Protein AF-A0A3C0TBA8-F1 (afdb_monomer)

Mean predicted aligned error: 5.05 Å

Radius of gyration: 14.62 Å; Cα contacts (8 Å, |Δi|>4): 86; chains: 1; bounding box: 29×28×40 Å

Secondary structure (DSSP, 8-state):
---S-HHHHHHHHHHHHTT---EEEEEE--HHHHHHHHHH-SS-PPPHHHHHHHHHHHHHHHHHHHHH-SEEEEEE-S-SSS-SEE-S-----

Structure (mmCIF, N/CA/C/O backbone):
data_AF-A0A3C0TBA8-F1
#
_entry.id   AF-A0A3C0TBA8-F1
#
loop_
_atom_site.group_PDB
_atom_site.id
_atom_site.type_symbol
_atom_site.label_atom_id
_atom_site.label_alt_id
_atom_site.label_comp_id
_atom_site.label_asym_id
_atom_site.label_entity_id
_atom_site.label_seq_id
_atom_site.pdbx_PDB_ins_code
_atom_site.Cartn_x
_atom_site.Cartn_y
_atom_site.Cartn_z
_atom_site.occupancy
_atom_site.B_iso_or_equiv
_atom_site.auth_seq_id
_atom_site.auth_comp_id
_atom_site.auth_asym_id
_atom_site.auth_atom_id
_atom_site.pdbx_PDB_model_num
ATOM 1 N N . MET A 1 1 ? -1.720 11.527 -7.297 1.00 41.94 1 MET A N 1
ATOM 2 C CA . MET A 1 1 ? -1.755 10.111 -6.871 1.00 41.94 1 MET A CA 1
ATOM 3 C C . MET A 1 1 ? -0.853 9.959 -5.662 1.00 41.94 1 MET A C 1
ATOM 5 O O . MET A 1 1 ? 0.357 10.095 -5.807 1.00 41.94 1 MET A O 1
ATOM 9 N N . ALA A 1 2 ? -1.443 9.799 -4.480 1.00 49.81 2 ALA A N 1
ATOM 10 C CA . ALA A 1 2 ? -0.699 9.607 -3.243 1.00 49.81 2 ALA A CA 1
ATOM 11 C C . ALA A 1 2 ? -0.146 8.174 -3.204 1.00 49.81 2 ALA A C 1
ATOM 13 O O . ALA A 1 2 ? -0.861 7.221 -3.498 1.00 49.81 2 ALA A O 1
ATOM 14 N N . SER A 1 3 ? 1.142 8.040 -2.903 1.00 62.53 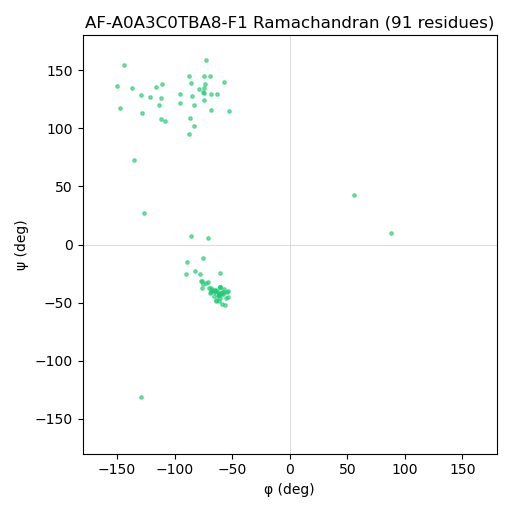3 SER A N 1
ATOM 15 C CA . SER A 1 3 ? 1.784 6.751 -2.629 1.00 62.53 3 SER A CA 1
ATOM 16 C C . SER A 1 3 ? 1.361 6.266 -1.248 1.00 62.53 3 SER A C 1
ATOM 18 O O . SER A 1 3 ? 1.255 7.106 -0.360 1.00 62.53 3 SER A O 1
ATOM 20 N N . ALA A 1 4 ? 1.193 4.961 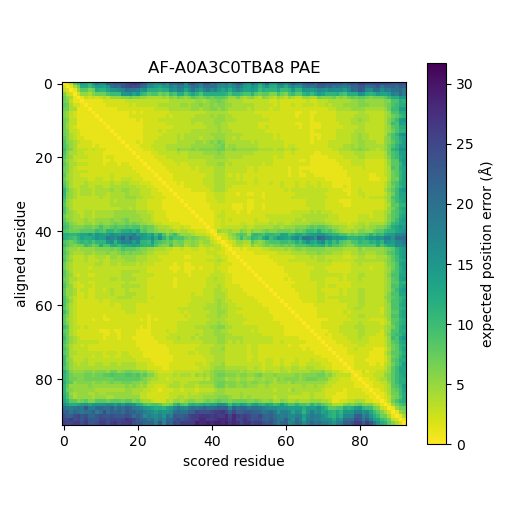-1.020 1.00 71.25 4 ALA A N 1
ATOM 21 C CA . ALA A 1 4 ? 1.130 4.433 0.343 1.00 71.25 4 ALA A CA 1
ATOM 22 C C . ALA A 1 4 ? 2.375 4.923 1.107 1.00 71.25 4 ALA A C 1
ATOM 24 O O . ALA A 1 4 ? 3.506 4.682 0.692 1.00 71.25 4 ALA A O 1
ATOM 25 N N . ARG A 1 5 ? 2.148 5.751 2.124 1.00 85.50 5 ARG A N 1
ATOM 26 C CA . ARG A 1 5 ? 3.151 6.454 2.931 1.00 85.50 5 ARG A CA 1
ATOM 27 C C . ARG A 1 5 ? 2.625 6.489 4.354 1.00 85.50 5 ARG A C 1
ATOM 29 O O . ARG A 1 5 ? 1.406 6.495 4.544 1.00 85.50 5 ARG A O 1
ATOM 36 N N . GLN A 1 6 ? 3.525 6.588 5.327 1.00 88.88 6 GLN A N 1
ATOM 37 C CA . GLN A 1 6 ? 3.150 6.654 6.741 1.00 88.88 6 GLN A CA 1
ATOM 38 C C . GLN A 1 6 ? 2.133 7.778 7.011 1.00 88.88 6 GLN A C 1
ATOM 40 O O . GLN A 1 6 ? 1.145 7.555 7.697 1.00 88.88 6 GLN A O 1
ATOM 45 N N . GLU A 1 7 ? 2.29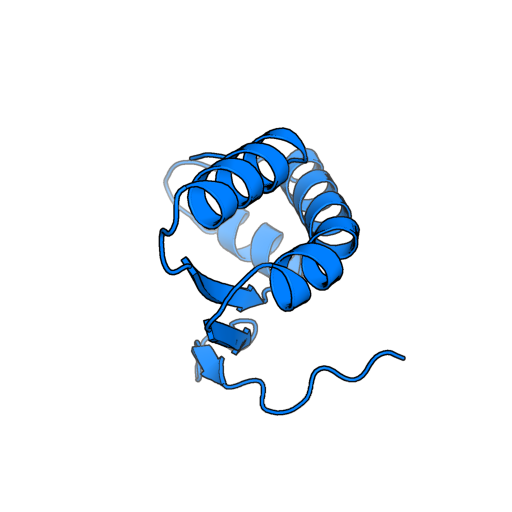4 8.945 6.382 1.00 91.44 7 GLU A N 1
ATOM 46 C CA . GLU A 1 7 ? 1.361 10.079 6.505 1.00 91.44 7 GLU A CA 1
ATOM 47 C C . GLU A 1 7 ? -0.083 9.725 6.110 1.00 91.44 7 GLU A C 1
ATOM 49 O O . GLU A 1 7 ? -1.035 10.151 6.761 1.00 91.44 7 GLU A O 1
ATOM 54 N N . ASN A 1 8 ? -0.265 8.907 5.066 1.00 90.62 8 ASN A N 1
ATOM 55 C CA . ASN A 1 8 ? -1.599 8.476 4.646 1.00 90.62 8 ASN A CA 1
ATOM 56 C C . ASN A 1 8 ? -2.216 7.514 5.657 1.00 90.62 8 ASN A C 1
ATOM 58 O O . ASN A 1 8 ? -3.418 7.575 5.902 1.00 90.62 8 ASN A O 1
ATOM 62 N N . TYR A 1 9 ? -1.401 6.631 6.240 1.00 93.06 9 TYR A N 1
ATOM 63 C CA . TYR A 1 9 ? -1.840 5.754 7.320 1.00 93.06 9 TYR A CA 1
ATOM 64 C C . TYR A 1 9 ? -2.296 6.559 8.544 1.00 93.06 9 TYR A C 1
ATOM 66 O O . TYR A 1 9 ? -3.408 6.343 9.021 1.00 93.06 9 TYR A O 1
ATOM 74 N N . GLU A 1 10 ? -1.503 7.533 8.999 1.00 94.94 10 GLU A N 1
ATOM 75 C CA . GLU A 1 10 ? -1.874 8.361 10.156 1.00 94.94 10 GLU A CA 1
ATOM 76 C C . GLU A 1 10 ? -3.152 9.165 9.901 1.00 94.94 10 GLU A C 1
ATOM 78 O O . GLU A 1 10 ? -4.040 9.207 10.752 1.00 94.94 10 GLU A O 1
ATOM 83 N N . LYS A 1 11 ? -3.309 9.723 8.695 1.00 94.56 11 LYS A N 1
ATOM 84 C CA . LYS A 1 11 ? -4.536 10.433 8.317 1.00 94.56 11 LYS A CA 1
ATOM 85 C C . LYS A 1 11 ? -5.766 9.525 8.342 1.00 94.56 11 LYS A C 1
ATOM 87 O O . LYS A 1 11 ? -6.828 9.927 8.811 1.00 94.56 11 LYS A O 1
ATOM 92 N N . LEU A 1 12 ? -5.649 8.298 7.838 1.00 95.31 12 LEU A N 1
ATOM 93 C CA . LEU A 1 12 ? -6.747 7.328 7.877 1.00 95.31 12 LEU A CA 1
ATOM 94 C C . LEU A 1 12 ? -7.070 6.917 9.318 1.00 95.31 12 LEU A C 1
ATOM 96 O O . LEU A 1 12 ? -8.240 6.833 9.681 1.00 95.31 12 LEU A O 1
ATOM 100 N N . LYS A 1 13 ? -6.050 6.745 10.161 1.00 96.69 13 LYS A N 1
ATOM 101 C CA . LYS A 1 13 ? -6.216 6.462 11.589 1.00 96.69 13 LYS A CA 1
ATOM 102 C C . LYS A 1 13 ? -6.956 7.585 12.316 1.00 96.69 13 LYS A C 1
ATOM 104 O O . LYS A 1 13 ? -7.869 7.307 13.090 1.00 96.69 13 LYS A O 1
ATOM 109 N N . GLU A 1 14 ? -6.619 8.839 12.028 1.00 97.69 14 GLU A N 1
ATOM 110 C CA . GLU A 1 14 ? -7.330 10.009 12.551 1.00 97.69 14 GLU A CA 1
ATOM 111 C C . GLU A 1 14 ? -8.804 10.016 12.117 1.00 97.69 14 GLU A C 1
ATOM 113 O O . GLU A 1 14 ? -9.693 10.218 12.945 1.00 97.69 14 GLU A O 1
ATOM 118 N N . LEU A 1 15 ? -9.082 9.748 10.837 1.00 97.25 15 LEU A N 1
ATOM 119 C CA . LEU A 1 15 ? -10.452 9.661 10.325 1.00 97.25 15 LEU A CA 1
ATOM 120 C C . LEU A 1 15 ? -11.246 8.544 11.012 1.00 97.25 15 LEU A C 1
ATOM 122 O O . LEU A 1 15 ? -12.376 8.785 11.436 1.00 97.25 15 LEU A O 1
ATOM 126 N N . LYS A 1 16 ? -10.655 7.360 11.207 1.00 96.81 16 LYS A N 1
ATOM 127 C CA . LYS A 1 16 ? -11.297 6.280 11.973 1.00 96.81 16 LYS A CA 1
ATOM 128 C C . LYS A 1 16 ? -11.599 6.706 13.410 1.00 96.81 16 LYS A C 1
ATOM 130 O O . LYS A 1 16 ? -12.701 6.476 13.898 1.00 96.81 16 LYS A O 1
ATOM 135 N N . GLY A 1 17 ? -10.667 7.407 14.059 1.00 97.38 17 GLY A N 1
ATOM 136 C CA . GLY A 1 17 ? -10.867 7.980 15.395 1.00 97.38 17 GLY A CA 1
ATOM 137 C C . GLY A 1 17 ? -12.008 9.003 15.473 1.00 97.38 17 GLY A C 1
ATOM 138 O O . GLY A 1 17 ? -12.606 9.173 16.531 1.00 97.38 17 GLY A O 1
ATOM 139 N N . ARG A 1 18 ? -12.361 9.645 14.352 1.00 98.00 18 ARG A N 1
ATOM 140 C CA . ARG A 1 18 ? -13.516 10.554 14.227 1.00 98.00 18 ARG A CA 1
ATOM 141 C C . ARG A 1 18 ? -14.836 9.836 13.910 1.00 98.00 18 ARG A C 1
ATOM 143 O O . ARG A 1 18 ? -15.831 10.503 13.645 1.00 98.00 18 ARG A O 1
ATOM 150 N N . GLY A 1 19 ? -14.851 8.503 13.920 1.00 97.88 19 GLY A N 1
ATOM 151 C CA . GLY A 1 19 ? -16.047 7.689 13.691 1.00 97.88 19 GLY A CA 1
ATOM 152 C C . GLY A 1 19 ? -16.331 7.361 12.224 1.00 97.88 19 GLY A C 1
ATOM 153 O O . GLY A 1 19 ? -17.403 6.843 11.919 1.00 97.88 19 GLY A O 1
ATOM 154 N N . TYR A 1 20 ? -15.400 7.639 11.303 1.00 98.12 20 TYR A N 1
ATOM 155 C CA . TYR A 1 20 ? -15.558 7.212 9.913 1.00 98.12 20 TYR A CA 1
ATOM 156 C C . TYR A 1 20 ? -15.332 5.709 9.779 1.00 98.12 20 TYR A C 1
ATOM 158 O O . TYR A 1 20 ? -14.370 5.161 10.319 1.00 98.12 20 TYR A O 1
ATOM 166 N N . ARG A 1 21 ? -16.180 5.069 8.972 1.00 97.56 21 ARG A N 1
ATOM 167 C CA . ARG A 1 21 ? -15.957 3.704 8.504 1.00 97.56 21 ARG A CA 1
ATOM 168 C C . ARG A 1 21 ? -14.952 3.709 7.357 1.00 97.56 21 ARG A C 1
ATOM 170 O O . ARG A 1 21 ? -15.083 4.496 6.420 1.00 97.56 21 ARG A O 1
ATOM 177 N N . LEU A 1 22 ? -13.976 2.815 7.413 1.00 97.19 22 LEU A N 1
ATOM 178 C CA . LEU A 1 22 ? -12.931 2.674 6.411 1.00 97.19 22 LEU A CA 1
ATOM 179 C C . LEU A 1 22 ? -13.084 1.356 5.644 1.00 97.19 22 LEU A C 1
ATOM 181 O O . LEU A 1 22 ? -13.091 0.277 6.234 1.00 97.19 22 LEU A O 1
ATOM 185 N N . CYS A 1 23 ? -13.135 1.446 4.313 1.00 96.62 23 CYS A N 1
ATOM 186 C CA . CYS A 1 23 ? -13.127 0.303 3.397 1.00 96.62 23 CYS A CA 1
ATOM 187 C C . CYS A 1 23 ? -11.926 0.413 2.442 1.00 96.62 23 CYS A C 1
ATOM 189 O O . CYS A 1 23 ? -11.733 1.457 1.815 1.00 96.62 23 CYS A O 1
ATOM 191 N N . MET A 1 24 ? -11.100 -0.636 2.361 1.00 94.31 24 MET A N 1
ATOM 192 C CA . MET A 1 24 ? -9.906 -0.687 1.514 1.00 94.31 24 MET A CA 1
ATOM 193 C C . MET A 1 24 ? -10.038 -1.758 0.444 1.00 94.31 24 MET A C 1
ATOM 195 O O . MET A 1 24 ? -10.381 -2.905 0.726 1.00 94.31 24 MET A O 1
ATOM 199 N N . PHE A 1 25 ? -9.649 -1.382 -0.771 1.00 94.69 25 PHE A N 1
ATOM 200 C CA . PHE A 1 25 ? -9.424 -2.294 -1.882 1.00 94.69 25 PHE A CA 1
ATOM 201 C C . PHE A 1 25 ? -7.928 -2.306 -2.185 1.00 94.69 25 PHE A C 1
ATOM 203 O O . PHE A 1 25 ? -7.375 -1.326 -2.686 1.00 94.69 25 PHE A O 1
ATOM 210 N N . TYR A 1 26 ? -7.267 -3.403 -1.840 1.00 93.38 26 TYR A N 1
ATOM 211 C CA . TYR A 1 26 ? -5.869 -3.642 -2.154 1.00 93.38 26 TYR A CA 1
ATOM 212 C C . TYR A 1 26 ? -5.764 -4.460 -3.443 1.00 93.38 26 TYR A C 1
ATOM 214 O O . TYR A 1 26 ? -6.297 -5.563 -3.540 1.00 93.38 26 TYR A O 1
ATOM 222 N N . ILE A 1 27 ? -5.067 -3.905 -4.432 1.00 94.12 27 ILE A N 1
ATOM 223 C CA . ILE A 1 27 ? -4.772 -4.573 -5.699 1.00 94.12 27 ILE A CA 1
ATOM 224 C C . ILE A 1 27 ? -3.284 -4.920 -5.683 1.00 94.12 27 ILE A C 1
ATOM 226 O O . ILE A 1 27 ? -2.439 -4.032 -5.811 1.00 94.12 27 ILE A O 1
ATOM 230 N N . ALA A 1 28 ? -2.983 -6.199 -5.495 1.00 93.25 28 ALA A N 1
ATOM 231 C CA . ALA A 1 28 ? -1.640 -6.744 -5.540 1.00 93.25 28 ALA A CA 1
ATOM 232 C C . ALA A 1 28 ? -1.156 -6.832 -6.990 1.00 93.25 28 ALA A C 1
ATOM 234 O O . ALA A 1 28 ? -1.882 -7.262 -7.890 1.00 93.25 28 ALA A O 1
ATOM 235 N N . VAL A 1 29 ? 0.075 -6.390 -7.203 1.00 93.88 29 VAL A N 1
ATOM 236 C CA . VAL A 1 29 ? 0.812 -6.565 -8.448 1.00 93.88 29 VAL A CA 1
ATOM 237 C C . VAL A 1 29 ? 2.289 -6.638 -8.098 1.0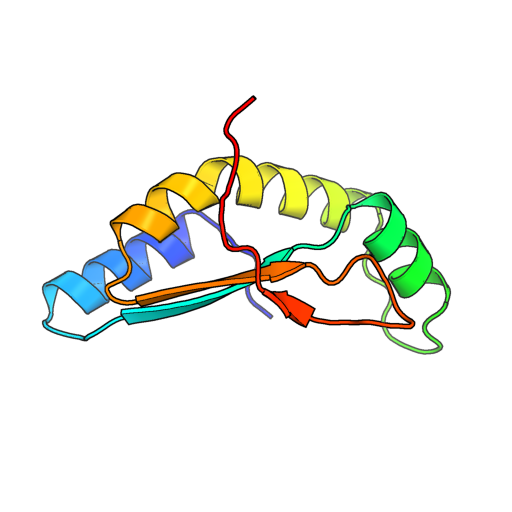0 93.88 29 VAL A C 1
ATOM 239 O O . VAL A 1 29 ? 2.780 -5.846 -7.286 1.00 93.88 29 VAL A O 1
ATOM 242 N N . ASP A 1 30 ? 2.980 -7.577 -8.716 1.00 93.50 30 ASP A N 1
ATOM 243 C CA . ASP A 1 30 ? 4.400 -7.792 -8.537 1.00 93.50 30 ASP A CA 1
ATOM 244 C C . ASP A 1 30 ? 5.163 -6.618 -9.165 1.00 93.50 30 ASP A C 1
ATOM 246 O O . ASP A 1 30 ? 4.740 -6.056 -10.188 1.00 93.50 30 ASP A O 1
ATOM 250 N N . PRO A 1 31 ? 6.298 -6.207 -8.577 1.00 93.56 31 PRO A N 1
ATOM 251 C CA . PRO A 1 31 ? 7.029 -5.038 -9.045 1.00 93.56 31 PRO A CA 1
ATOM 252 C C . PRO A 1 31 ? 7.500 -5.197 -10.492 1.00 93.56 31 PRO A C 1
ATOM 254 O O . PRO A 1 31 ? 7.452 -4.226 -11.244 1.00 93.56 31 PRO A O 1
ATOM 257 N N . ASP A 1 32 ? 7.896 -6.400 -10.907 1.00 94.44 32 ASP A N 1
ATOM 258 C CA . ASP A 1 32 ? 8.368 -6.661 -12.270 1.00 94.44 32 ASP A CA 1
ATOM 259 C C . ASP A 1 32 ? 7.241 -6.549 -13.300 1.00 94.44 32 ASP A C 1
ATOM 261 O O . ASP A 1 32 ? 7.411 -5.917 -14.345 1.00 94.44 32 ASP A O 1
ATOM 265 N N . GLU A 1 33 ? 6.052 -7.052 -12.972 1.00 94.31 33 GLU A N 1
ATOM 266 C CA . GLU A 1 33 ? 4.877 -6.906 -13.826 1.00 94.31 33 GLU A CA 1
ATOM 267 C C . GLU A 1 33 ? 4.422 -5.439 -13.898 1.00 94.31 33 GLU A C 1
ATOM 269 O O . GLU A 1 33 ? 4.086 -4.924 -14.969 1.00 94.31 33 GLU A O 1
ATOM 274 N N . ALA A 1 34 ? 4.486 -4.706 -12.782 1.00 93.12 34 ALA A N 1
ATOM 275 C CA . ALA A 1 34 ? 4.225 -3.270 -12.768 1.00 93.12 34 ALA A CA 1
ATOM 276 C C . ALA A 1 34 ? 5.250 -2.476 -13.601 1.00 93.12 34 ALA A C 1
ATOM 278 O O . ALA A 1 34 ? 4.867 -1.526 -14.291 1.00 93.12 34 ALA A O 1
ATOM 279 N N . ILE A 1 35 ? 6.533 -2.855 -13.563 1.00 94.44 35 ILE A N 1
ATOM 280 C CA . ILE A 1 35 ? 7.603 -2.262 -14.380 1.00 94.44 35 ILE A CA 1
ATOM 281 C C . ILE A 1 35 ? 7.335 -2.519 -15.862 1.00 94.44 35 ILE A C 1
ATOM 283 O O . ILE A 1 35 ? 7.339 -1.564 -16.640 1.00 94.44 35 ILE A O 1
ATOM 287 N N . ARG A 1 36 ? 7.033 -3.766 -16.239 1.00 93.69 36 ARG A N 1
ATOM 288 C CA . ARG A 1 36 ? 6.705 -4.148 -17.617 1.00 93.69 36 ARG A CA 1
ATOM 289 C C . ARG A 1 36 ? 5.525 -3.331 -18.149 1.00 93.69 36 ARG A C 1
ATOM 291 O O . ARG A 1 36 ? 5.656 -2.632 -19.148 1.00 93.69 36 ARG A O 1
ATOM 298 N N . ARG A 1 37 ? 4.408 -3.292 -17.411 1.00 90.94 37 ARG A N 1
ATOM 299 C CA . ARG A 1 37 ? 3.229 -2.480 -17.773 1.00 90.94 37 ARG A CA 1
ATOM 300 C C . ARG A 1 37 ? 3.528 -0.990 -17.840 1.00 90.94 37 ARG A C 1
ATOM 302 O O . ARG A 1 37 ? 2.932 -0.281 -18.644 1.00 90.94 37 ARG A O 1
ATOM 309 N N . SER A 1 38 ? 4.383 -0.486 -16.951 1.00 92.06 38 SER A N 1
ATOM 310 C CA . SER A 1 38 ? 4.796 0.916 -16.973 1.00 92.06 38 SER A CA 1
ATOM 311 C C . SER A 1 38 ? 5.575 1.222 -18.248 1.00 92.06 38 SER A C 1
ATOM 313 O O .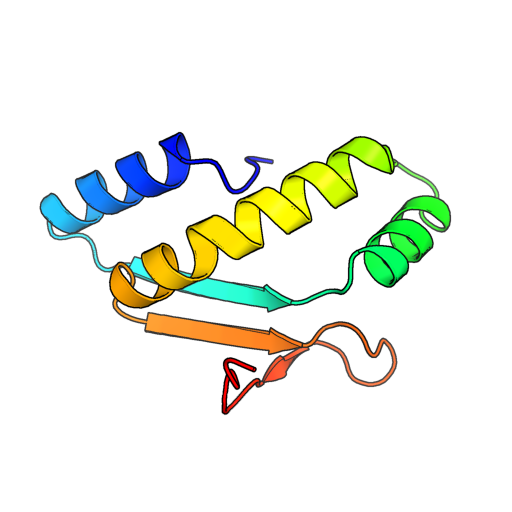 SER A 1 38 ? 5.332 2.272 -18.829 1.00 92.06 38 SER A O 1
ATOM 315 N N . ALA A 1 39 ? 6.454 0.324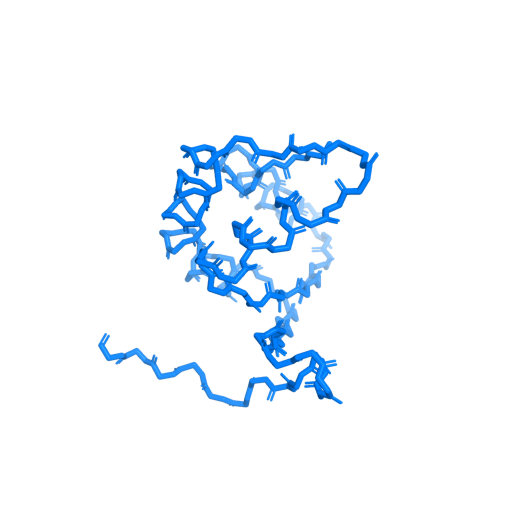 -18.703 1.00 90.69 39 ALA A N 1
ATOM 316 C CA . ALA A 1 39 ? 7.225 0.480 -19.936 1.00 90.69 39 ALA A CA 1
ATOM 317 C C . ALA A 1 39 ? 6.351 0.412 -21.203 1.00 90.69 39 ALA A C 1
ATOM 319 O O . ALA A 1 39 ? 6.558 1.208 -22.113 1.00 90.69 39 ALA A O 1
ATOM 320 N N . ASP A 1 40 ? 5.332 -0.452 -21.224 1.00 90.38 40 ASP A N 1
ATOM 321 C CA . ASP A 1 40 ? 4.453 -0.653 -22.391 1.00 90.38 40 ASP A CA 1
ATOM 322 C C . ASP A 1 40 ? 3.424 0.480 -22.609 1.00 90.38 40 ASP A C 1
ATOM 324 O O . ASP A 1 40 ? 2.756 0.546 -23.642 1.00 90.38 40 ASP A O 1
ATOM 328 N N . ARG A 1 41 ? 3.245 1.387 -21.639 1.00 87.75 41 ARG A N 1
ATOM 329 C CA . ARG A 1 41 ? 2.276 2.492 -21.743 1.00 87.75 41 ARG A CA 1
ATOM 330 C C . ARG A 1 41 ? 2.780 3.582 -22.683 1.00 87.75 41 ARG A C 1
ATOM 332 O O . ARG A 1 41 ? 3.829 4.150 -22.447 1.00 87.75 41 ARG A O 1
ATOM 339 N N . SER A 1 42 ? 1.958 4.025 -23.628 1.00 84.50 42 SER A N 1
ATOM 340 C CA . SER A 1 42 ? 2.260 5.156 -24.529 1.00 84.50 42 SER A CA 1
ATOM 341 C C . SER A 1 42 ? 2.257 6.548 -23.867 1.00 84.50 42 SER A C 1
ATOM 343 O O . SER A 1 42 ? 2.345 7.564 -24.552 1.00 84.50 42 SER A O 1
ATOM 345 N N . GLY A 1 43 ? 2.107 6.618 -22.541 1.00 82.00 43 GLY A N 1
ATOM 346 C CA . GLY A 1 43 ? 1.879 7.856 -21.798 1.00 82.00 43 GLY A CA 1
ATOM 347 C C . GLY A 1 43 ? 2.833 8.025 -20.622 1.00 82.00 43 GLY A C 1
ATOM 348 O O . GLY A 1 43 ? 4.046 7.898 -20.737 1.00 82.00 43 GLY A O 1
ATOM 349 N N . ARG A 1 44 ? 2.292 8.357 -19.447 1.00 78.88 44 ARG A N 1
ATOM 350 C CA . ARG A 1 44 ? 3.122 8.587 -18.262 1.00 78.88 44 ARG A CA 1
ATOM 351 C C . ARG A 1 44 ? 3.775 7.289 -17.782 1.00 78.88 44 ARG A C 1
ATOM 353 O O . ARG A 1 44 ? 3.098 6.413 -17.241 1.00 78.88 44 ARG A O 1
ATOM 360 N N . HIS A 1 45 ? 5.099 7.257 -17.846 1.00 86.69 45 HIS A N 1
ATOM 361 C CA . HIS A 1 45 ? 5.915 6.221 -17.229 1.00 86.69 45 HIS A CA 1
ATOM 362 C C . HIS A 1 45 ? 6.217 6.557 -15.765 1.00 86.69 45 HIS A C 1
ATOM 364 O O . HIS A 1 45 ? 6.487 7.706 -15.404 1.00 86.69 45 HIS A O 1
ATOM 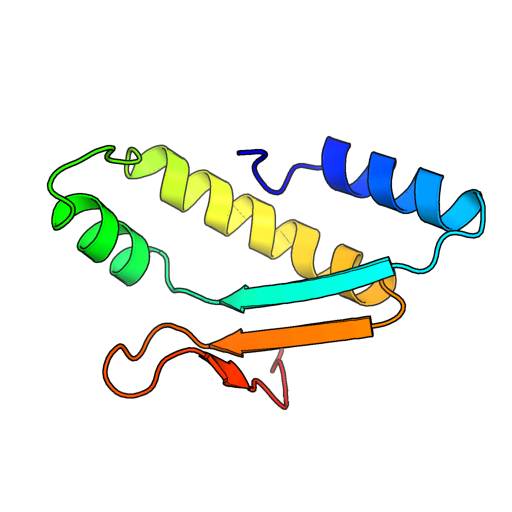370 N N . THR A 1 46 ? 6.165 5.546 -14.901 1.00 87.81 46 THR A N 1
ATOM 371 C CA . THR A 1 46 ? 6.692 5.650 -13.534 1.00 87.81 46 THR A CA 1
ATOM 372 C C . THR A 1 46 ? 8.121 5.105 -13.524 1.00 87.81 46 THR A C 1
ATOM 374 O O . THR A 1 46 ? 8.320 3.994 -14.017 1.00 87.81 46 THR A O 1
ATOM 377 N N . PRO A 1 47 ? 9.110 5.837 -12.972 1.00 91.75 47 PRO A N 1
ATOM 378 C CA . PRO A 1 47 ? 10.477 5.335 -12.855 1.00 91.75 47 PRO A CA 1
ATOM 379 C C . PRO A 1 47 ? 10.546 4.021 -12.069 1.00 91.75 47 PRO A C 1
ATOM 381 O O . PRO A 1 47 ? 9.889 3.886 -11.037 1.00 91.75 47 PRO A O 1
ATOM 384 N N . VAL A 1 48 ? 11.391 3.086 -12.513 1.00 93.94 48 VAL A N 1
ATOM 385 C CA . VAL A 1 48 ? 11.575 1.762 -11.884 1.00 93.94 48 VAL A CA 1
ATOM 386 C C . VAL A 1 48 ? 11.905 1.873 -10.395 1.00 93.94 48 VAL A C 1
ATOM 388 O O . VAL A 1 48 ? 11.293 1.190 -9.576 1.00 93.94 48 VAL A O 1
ATOM 391 N N . ALA A 1 49 ? 12.825 2.774 -10.034 1.00 92.88 49 ALA A N 1
ATOM 392 C CA . ALA A 1 49 ? 13.208 3.003 -8.642 1.00 92.88 49 ALA A CA 1
ATOM 393 C C . ALA A 1 49 ? 11.999 3.375 -7.770 1.00 92.88 49 ALA A C 1
ATOM 395 O O . ALA A 1 49 ? 11.830 2.833 -6.683 1.00 92.88 49 ALA A O 1
ATOM 396 N N . LEU A 1 50 ? 11.105 4.217 -8.295 1.00 91.31 50 LEU A N 1
ATOM 397 C CA . LEU A 1 50 ? 9.901 4.642 -7.591 1.00 91.31 50 LEU A CA 1
ATOM 398 C C . LEU A 1 50 ? 8.866 3.514 -7.479 1.00 91.31 50 LEU A C 1
ATOM 400 O O . LEU A 1 50 ? 8.134 3.463 -6.498 1.00 91.31 50 LEU A O 1
ATOM 404 N N . ILE A 1 51 ? 8.780 2.606 -8.456 1.00 92.25 51 ILE A N 1
ATOM 405 C CA . ILE A 1 51 ? 7.914 1.418 -8.354 1.00 92.25 51 ILE A CA 1
ATOM 406 C C . ILE A 1 51 ? 8.400 0.519 -7.211 1.00 92.25 51 ILE A C 1
ATOM 408 O O . ILE A 1 51 ? 7.605 0.145 -6.353 1.00 92.25 51 ILE A O 1
ATOM 412 N N . ARG A 1 52 ? 9.706 0.237 -7.160 1.00 93.12 52 ARG A N 1
ATOM 413 C CA . ARG A 1 52 ? 10.313 -0.614 -6.125 1.00 93.12 52 ARG A CA 1
ATOM 414 C C . ARG A 1 52 ? 10.223 -0.000 -4.730 1.00 93.12 52 ARG A C 1
ATOM 416 O O . ARG A 1 52 ? 9.829 -0.685 -3.794 1.00 93.12 52 ARG A O 1
ATOM 423 N N . GLU A 1 53 ? 10.516 1.294 -4.601 1.00 91.75 53 GLU A N 1
ATOM 424 C CA . GLU A 1 53 ? 10.373 2.040 -3.343 1.00 91.75 53 GLU A CA 1
ATOM 425 C C . GLU A 1 53 ? 8.946 1.924 -2.792 1.00 91.75 53 GLU A C 1
ATOM 427 O O . GLU A 1 53 ? 8.737 1.631 -1.616 1.00 91.75 53 GLU A O 1
ATOM 432 N N . ARG A 1 54 ? 7.946 2.110 -3.661 1.00 90.25 54 ARG A N 1
ATOM 433 C CA . ARG A 1 54 ? 6.532 2.033 -3.283 1.00 90.25 54 ARG A CA 1
ATOM 434 C C . ARG A 1 54 ? 6.096 0.632 -2.911 1.00 90.25 54 ARG A C 1
ATOM 436 O O . ARG A 1 54 ? 5.310 0.493 -1.980 1.00 90.25 54 ARG A O 1
ATOM 443 N N . TYR A 1 55 ? 6.573 -0.367 -3.643 1.00 91.69 55 TYR A N 1
ATOM 444 C CA . TYR A 1 55 ? 6.308 -1.763 -3.337 1.00 91.69 55 TYR A CA 1
ATOM 445 C C . TYR A 1 55 ? 6.811 -2.095 -1.926 1.00 91.69 55 TYR A C 1
ATOM 447 O O . TYR A 1 55 ? 6.021 -2.503 -1.080 1.00 91.69 55 TYR A O 1
ATOM 455 N N . HIS A 1 56 ? 8.067 -1.758 -1.622 1.00 91.19 56 HIS A N 1
ATOM 456 C CA . HIS A 1 56 ? 8.647 -1.990 -0.300 1.00 91.19 56 HIS A CA 1
ATOM 457 C C . HIS A 1 56 ? 7.9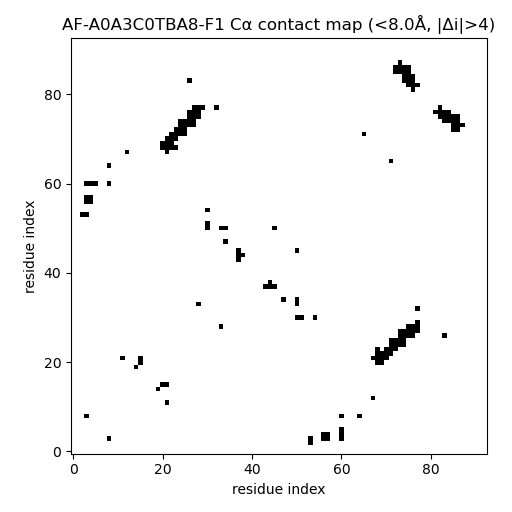23 -1.223 0.820 1.00 91.19 56 HIS A C 1
ATOM 459 O O . HIS A 1 56 ? 7.600 -1.779 1.868 1.00 91.19 56 HIS A O 1
ATOM 465 N N . ALA A 1 57 ? 7.607 0.058 0.599 1.00 90.94 57 ALA A N 1
ATOM 466 C CA . ALA A 1 57 ? 6.838 0.840 1.565 1.00 90.94 57 ALA A CA 1
ATOM 467 C C . ALA A 1 57 ? 5.449 0.234 1.821 1.00 90.94 57 ALA A C 1
ATOM 469 O O . ALA A 1 57 ? 4.950 0.268 2.948 1.00 90.94 57 ALA A O 1
ATOM 470 N N . LEU A 1 58 ? 4.820 -0.323 0.784 1.00 90.88 58 LEU A N 1
ATOM 471 C CA . LEU A 1 58 ? 3.526 -0.972 0.904 1.00 90.88 58 LEU A CA 1
ATOM 472 C C . LEU A 1 58 ? 3.623 -2.279 1.693 1.00 90.88 58 LEU A C 1
ATOM 474 O O . LEU A 1 58 ? 2.779 -2.474 2.558 1.00 90.88 58 LEU A O 1
ATOM 478 N N . GLU A 1 59 ? 4.645 -3.113 1.482 1.00 90.38 59 GLU A N 1
ATOM 479 C CA . GLU A 1 59 ? 4.862 -4.343 2.267 1.00 90.38 59 GLU A CA 1
ATOM 480 C C . GLU A 1 59 ? 4.906 -4.066 3.777 1.00 90.38 59 GLU A C 1
ATOM 482 O O . GLU A 1 59 ? 4.292 -4.783 4.565 1.00 90.38 59 GLU A O 1
ATOM 487 N N . LEU A 1 60 ? 5.553 -2.970 4.184 1.00 91.44 60 LEU A N 1
ATOM 488 C CA . LEU A 1 60 ? 5.645 -2.565 5.591 1.00 91.44 60 LEU A CA 1
ATOM 489 C C . LEU A 1 60 ? 4.325 -2.017 6.159 1.00 91.44 60 LEU A C 1
ATOM 491 O O . LEU A 1 60 ? 4.044 -2.155 7.352 1.00 91.44 60 LEU A O 1
ATOM 495 N N . LEU A 1 61 ? 3.524 -1.342 5.331 1.00 92.31 61 LEU A N 1
ATOM 496 C CA . LEU A 1 61 ? 2.282 -0.691 5.758 1.00 92.31 61 LEU A CA 1
ATOM 497 C C . LEU A 1 61 ? 1.058 -1.603 5.654 1.00 92.31 61 LEU A C 1
ATOM 499 O O . LEU A 1 61 ? 0.082 -1.381 6.370 1.00 92.31 61 LEU A O 1
ATOM 503 N N . LEU A 1 62 ? 1.086 -2.609 4.781 1.00 92.31 62 LEU A N 1
ATOM 504 C CA . LEU A 1 62 ? -0.068 -3.448 4.475 1.00 92.31 62 LEU A CA 1
ATOM 505 C C . LEU A 1 62 ? -0.644 -4.163 5.709 1.00 92.31 62 LEU A C 1
ATOM 507 O O . LEU A 1 62 ? -1.866 -4.113 5.866 1.00 92.31 62 LEU A O 1
ATOM 511 N N . PRO A 1 63 ? 0.164 -4.737 6.629 1.00 93.75 63 PRO A N 1
ATOM 512 C CA . PRO A 1 63 ? -0.369 -5.318 7.861 1.00 93.75 63 PRO A CA 1
ATOM 513 C C . PRO A 1 63 ? -1.106 -4.278 8.711 1.00 93.75 63 PRO A C 1
ATOM 515 O O . PRO A 1 63 ? -2.225 -4.510 9.153 1.00 93.75 63 PRO A O 1
ATOM 518 N N . LYS A 1 64 ? -0.538 -3.073 8.839 1.00 94.50 64 LYS A N 1
ATOM 519 C CA . LYS A 1 64 ? -1.159 -1.981 9.601 1.00 94.50 64 LYS A CA 1
ATOM 520 C C . LYS A 1 64 ? -2.478 -1.535 8.971 1.00 94.50 64 LYS A C 1
ATOM 522 O O . LYS A 1 64 ? -3.436 -1.243 9.679 1.00 94.50 64 LYS A O 1
ATOM 527 N N . TYR A 1 65 ? -2.541 -1.472 7.641 1.00 93.88 65 TYR A N 1
ATOM 528 C CA . TYR A 1 65 ? -3.782 -1.161 6.936 1.00 93.88 65 TYR A CA 1
ATOM 529 C C . TYR A 1 65 ? -4.847 -2.238 7.136 1.00 93.88 65 TYR A C 1
ATOM 531 O O . TYR A 1 65 ? -6.010 -1.901 7.338 1.00 93.88 65 TYR A O 1
ATOM 539 N N . ARG A 1 66 ? -4.462 -3.514 7.128 1.00 92.81 66 ARG A N 1
ATOM 540 C CA . ARG A 1 66 ? -5.387 -4.620 7.380 1.00 92.81 66 ARG A CA 1
ATOM 541 C C . ARG A 1 66 ? -6.061 -4.504 8.747 1.00 92.81 66 ARG A C 1
ATOM 543 O O . ARG A 1 66 ? -7.263 -4.719 8.830 1.00 92.81 66 ARG A O 1
ATOM 550 N N . ASP A 1 67 ? -5.310 -4.110 9.772 1.00 94.44 67 ASP A N 1
ATOM 551 C CA . ASP A 1 67 ? -5.840 -3.939 11.130 1.00 94.44 67 ASP A CA 1
ATOM 552 C C . ASP A 1 67 ? -6.653 -2.645 11.288 1.00 94.44 67 ASP A C 1
ATOM 554 O O . ASP A 1 67 ? -7.595 -2.567 12.080 1.00 94.44 67 ASP A O 1
ATOM 558 N N . LEU A 1 68 ? -6.290 -1.601 10.537 1.00 95.50 68 LEU A N 1
ATOM 559 C CA . LEU A 1 68 ? -6.950 -0.304 10.622 1.00 95.50 68 LEU A CA 1
ATOM 560 C C . LEU A 1 68 ? -8.326 -0.296 9.948 1.00 95.50 68 LEU A C 1
ATOM 562 O O . LEU A 1 68 ? -9.209 0.428 10.401 1.00 95.50 68 LEU A O 1
ATOM 566 N N . PHE A 1 69 ? -8.530 -1.033 8.862 1.00 96.12 69 PHE A N 1
ATOM 567 C CA . PHE A 1 69 ? -9.749 -0.932 8.058 1.00 96.12 69 PHE A CA 1
ATOM 568 C C . PHE A 1 69 ? -10.874 -1.842 8.562 1.00 96.12 69 PHE A C 1
ATOM 570 O O . PHE A 1 69 ? -10.632 -2.943 9.038 1.00 96.12 69 PHE A O 1
ATOM 577 N N . ASP A 1 70 ? -12.122 -1.381 8.456 1.00 97.12 70 ASP A N 1
ATOM 578 C CA . ASP A 1 70 ? -13.297 -2.178 8.849 1.00 97.12 70 ASP A CA 1
ATOM 579 C C . ASP A 1 70 ? -13.624 -3.240 7.798 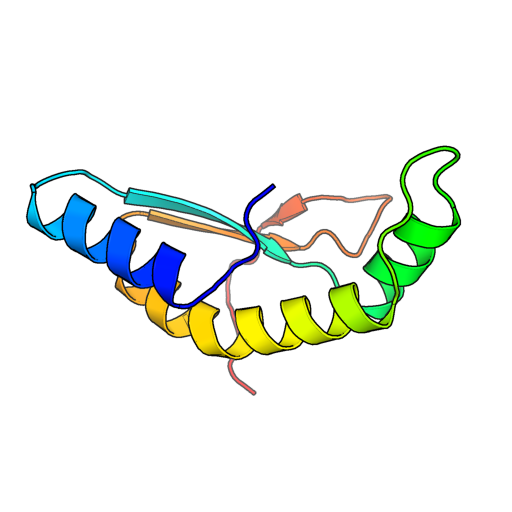1.00 97.12 70 ASP A C 1
ATOM 581 O O . ASP A 1 70 ? -14.127 -4.317 8.104 1.00 97.12 70 ASP A O 1
ATOM 585 N N . GLU A 1 71 ? -13.325 -2.922 6.543 1.00 95.75 71 GLU A N 1
ATOM 586 C CA . GLU A 1 71 ? -13.380 -3.854 5.432 1.00 95.75 71 GLU A CA 1
ATOM 587 C C . GLU A 1 71 ? -12.074 -3.800 4.650 1.00 95.75 71 GLU A C 1
ATOM 589 O O . GLU A 1 71 ? -11.634 -2.729 4.223 1.00 95.75 71 GLU A O 1
ATOM 594 N N . PHE A 1 72 ? -11.481 -4.968 4.420 1.00 94.75 72 PHE A N 1
ATOM 595 C CA . PHE A 1 72 ? -10.259 -5.106 3.645 1.00 94.75 72 PHE A CA 1
ATOM 596 C C . PHE A 1 72 ? -10.456 -6.161 2.559 1.00 94.75 72 PHE A C 1
ATOM 598 O O . PHE A 1 72 ? -10.610 -7.351 2.842 1.00 94.75 72 PHE A O 1
ATOM 605 N N . HIS A 1 73 ? -10.448 -5.719 1.304 1.00 94.81 73 HIS A N 1
ATOM 606 C CA . HIS A 1 73 ? -10.639 -6.570 0.135 1.00 94.81 73 HIS A CA 1
ATOM 607 C C . HIS A 1 73 ? -9.348 -6.612 -0.677 1.00 94.81 73 HIS A C 1
ATOM 609 O O . HIS A 1 73 ? -8.879 -5.576 -1.141 1.00 94.81 73 HIS A O 1
ATOM 615 N N . ALA A 1 74 ? -8.775 -7.802 -0.853 1.00 94.44 74 ALA A N 1
ATOM 616 C CA . ALA A 1 74 ? -7.525 -8.000 -1.580 1.00 94.44 74 ALA A CA 1
ATOM 617 C C . ALA A 1 74 ? -7.755 -8.735 -2.905 1.00 94.44 74 ALA A C 1
ATOM 619 O O . ALA A 1 74 ? -8.509 -9.711 -2.961 1.00 94.44 74 ALA A O 1
ATOM 620 N N . PHE A 1 75 ? -7.074 -8.283 -3.956 1.00 95.25 75 PHE A N 1
ATOM 621 C CA . PHE A 1 75 ? -7.181 -8.826 -5.306 1.00 95.25 75 PHE A CA 1
ATOM 622 C C . PHE A 1 75 ? -5.801 -8.957 -5.944 1.00 95.25 75 PHE A C 1
ATOM 624 O O . PHE A 1 75 ? -5.012 -8.021 -5.887 1.00 95.25 75 PHE A O 1
ATOM 631 N N . ASP A 1 76 ? -5.534 -10.089 -6.577 1.00 94.19 76 ASP A N 1
ATOM 632 C CA . ASP A 1 76 ? -4.359 -10.341 -7.401 1.00 94.19 76 ASP A CA 1
ATOM 633 C C . ASP A 1 76 ? -4.615 -9.830 -8.820 1.00 94.19 76 ASP A C 1
ATOM 635 O O . ASP A 1 76 ? -5.639 -10.139 -9.438 1.00 94.19 76 ASP A O 1
ATOM 639 N N . ASN A 1 77 ? -3.695 -9.019 -9.327 1.00 95.25 77 ASN A N 1
ATOM 640 C CA . ASN A 1 77 ? -3.752 -8.446 -10.659 1.00 95.25 77 ASN A CA 1
ATOM 641 C C . ASN A 1 77 ? -2.477 -8.719 -11.468 1.00 95.25 77 ASN A C 1
ATOM 643 O O . ASN A 1 77 ? -2.138 -7.926 -12.349 1.00 95.25 77 ASN A O 1
ATOM 647 N N . ASN A 1 78 ? -1.762 -9.806 -11.175 1.00 92.88 78 ASN A N 1
ATOM 648 C CA . ASN A 1 78 ? -0.582 -10.229 -11.927 1.00 92.88 78 ASN A CA 1
ATOM 649 C C . ASN A 1 78 ? -0.936 -10.884 -13.270 1.00 92.88 78 ASN A C 1
ATOM 651 O O . ASN A 1 78 ? -0.287 -10.604 -14.274 1.00 92.88 78 ASN A O 1
ATOM 655 N N . ASP A 1 79 ? -2.016 -11.665 -13.321 1.00 91.31 79 ASP A N 1
ATOM 656 C CA . ASP A 1 79 ? -2.540 -12.272 -14.550 1.00 91.31 79 ASP A CA 1
ATOM 657 C C . ASP A 1 79 ? -3.424 -11.274 -15.323 1.00 91.31 79 ASP A C 1
ATOM 659 O O . ASP A 1 79 ? -4.422 -10.776 -14.800 1.00 91.31 79 ASP A O 1
ATOM 663 N N . GLN A 1 80 ? -3.058 -10.958 -16.569 1.00 86.25 80 GLN A N 1
ATOM 664 C CA . GLN A 1 80 ? -3.824 -10.042 -17.425 1.00 86.25 80 GLN A CA 1
ATOM 665 C C . GLN A 1 80 ? -5.000 -10.696 -18.145 1.00 86.25 80 GLN A C 1
ATOM 667 O O . GLN A 1 80 ? -5.956 -9.993 -18.467 1.00 86.25 80 GLN A O 1
ATOM 672 N N . ASP A 1 81 ? -4.981 -12.012 -18.333 1.00 92.19 81 ASP A N 1
ATOM 673 C CA . ASP A 1 81 ? -6.110 -12.741 -18.910 1.00 92.19 81 ASP A CA 1
ATOM 674 C C . ASP A 1 81 ? -7.216 -12.947 -17.873 1.00 92.19 81 ASP A C 1
ATOM 676 O O . ASP A 1 81 ? -8.394 -13.089 -18.209 1.00 92.19 81 ASP A O 1
ATOM 680 N N . ARG A 1 82 ? -6.849 -12.949 -16.587 1.00 90.50 82 ARG A N 1
ATOM 681 C CA . ARG A 1 82 ? -7.790 -13.044 -15.466 1.00 90.50 82 ARG A CA 1
ATOM 682 C C . ARG A 1 82 ? -7.442 -12.032 -14.368 1.00 90.50 82 ARG A C 1
ATOM 684 O O . ARG A 1 82 ? -6.967 -12.446 -13.308 1.00 90.50 82 ARG A O 1
ATOM 691 N N . PRO A 1 83 ? -7.690 -10.732 -14.598 1.00 92.50 83 PRO A N 1
ATOM 692 C CA . PRO A 1 83 ? -7.333 -9.679 -13.659 1.00 92.50 83 PRO A CA 1
ATOM 693 C C . PRO A 1 83 ? -8.240 -9.677 -12.421 1.00 92.50 83 PRO A C 1
ATOM 695 O O . PRO A 1 83 ? -9.373 -10.160 -12.450 1.00 92.50 83 PRO A O 1
ATOM 698 N N . TYR A 1 84 ? -7.743 -9.080 -11.337 1.00 93.12 84 TYR A N 1
ATOM 699 C CA . TYR A 1 84 ? -8.470 -8.850 -10.082 1.00 93.12 84 TYR A CA 1
ATOM 700 C C . TYR A 1 84 ? -9.062 -10.115 -9.439 1.00 93.12 84 TYR A C 1
ATOM 702 O O . TYR A 1 84 ? -10.188 -10.105 -8.933 1.00 93.12 84 TYR A O 1
ATOM 710 N N . ARG A 1 85 ? -8.315 -11.222 -9.418 1.00 94.44 85 ARG A N 1
ATOM 711 C CA . ARG A 1 85 ? -8.756 -12.431 -8.708 1.00 94.44 85 ARG A CA 1
ATOM 712 C C . ARG A 1 85 ? -8.743 -12.179 -7.208 1.00 94.44 85 ARG A C 1
ATOM 714 O O . ARG A 1 85 ? -7.742 -11.730 -6.664 1.00 94.44 85 ARG A O 1
ATOM 721 N N . ARG A 1 86 ? -9.835 -12.486 -6.510 1.00 92.81 86 ARG A N 1
ATOM 722 C CA . ARG A 1 86 ? -9.905 -12.270 -5.060 1.00 92.81 86 ARG A CA 1
ATOM 723 C C . ARG A 1 86 ? -8.878 -13.139 -4.330 1.00 92.81 86 ARG A C 1
ATOM 725 O O . ARG A 1 86 ? -8.852 -14.353 -4.516 1.00 92.81 86 ARG A O 1
ATOM 732 N N . ILE A 1 87 ? -8.089 -12.523 -3.455 1.00 90.75 87 ILE A N 1
ATOM 733 C CA . ILE A 1 87 ? -7.159 -13.223 -2.568 1.00 90.75 87 ILE A CA 1
ATOM 734 C C . ILE A 1 87 ? -7.940 -13.616 -1.314 1.00 90.75 87 ILE A C 1
ATOM 736 O O . ILE A 1 87 ? -8.326 -12.763 -0.516 1.00 90.75 87 ILE A O 1
ATOM 740 N N . THR A 1 88 ? -8.215 -14.909 -1.149 1.00 76.81 88 THR A N 1
ATOM 741 C CA . THR A 1 88 ? -8.992 -15.431 -0.011 1.00 76.81 88 THR A CA 1
ATOM 742 C C . THR A 1 88 ? -8.131 -15.792 1.202 1.00 76.81 88 THR A C 1
ATOM 744 O O . THR A 1 88 ? -8.659 -15.936 2.300 1.00 76.81 88 THR A O 1
ATOM 747 N N . SER A 1 89 ? -6.812 -15.902 1.033 1.00 60.41 89 SER A N 1
ATOM 748 C CA . SER A 1 89 ? -5.851 -16.110 2.119 1.00 60.41 89 SER A CA 1
ATOM 749 C C . SER A 1 89 ? -4.531 -15.426 1.782 1.00 60.41 89 SER A C 1
ATOM 751 O O . SER A 1 89 ? -3.876 -15.802 0.813 1.00 60.41 89 SER A O 1
ATOM 753 N N . ILE A 1 90 ? -4.133 -14.443 2.586 1.00 56.19 90 ILE A N 1
ATOM 754 C CA . ILE A 1 90 ? -2.774 -13.898 2.559 1.00 56.19 90 ILE A CA 1
ATOM 755 C C . ILE A 1 90 ? -1.940 -14.853 3.416 1.00 56.19 90 ILE A C 1
ATOM 757 O O . ILE A 1 90 ? -2.090 -14.851 4.639 1.00 56.19 90 ILE A O 1
ATOM 761 N N . ARG A 1 91 ? -1.161 -15.739 2.787 1.00 42.34 91 ARG A N 1
ATOM 762 C CA . ARG A 1 91 ? -0.173 -16.547 3.511 1.00 42.34 91 ARG A CA 1
ATOM 763 C C . ARG A 1 91 ? 0.998 -15.632 3.862 1.00 42.34 91 ARG A C 1
ATOM 765 O O . ARG A 1 91 ? 1.512 -14.939 2.991 1.00 42.34 91 ARG A O 1
ATOM 772 N N . HIS A 1 92 ? 1.316 -15.564 5.150 1.00 42.75 92 HIS A N 1
ATOM 773 C CA . HIS A 1 92 ? 2.562 -14.995 5.640 1.00 42.75 92 HIS A CA 1
ATOM 774 C C . HIS A 1 92 ? 3.565 -16.145 5.639 1.00 42.75 92 HIS A C 1
ATOM 776 O O . HIS A 1 92 ? 3.541 -16.955 6.566 1.00 42.75 92 HIS A O 1
ATOM 782 N N . ASP A 1 93 ? 4.343 -16.246 4.568 1.00 36.16 93 ASP A N 1
ATOM 783 C CA . ASP A 1 93 ? 5.548 -17.074 4.542 1.00 36.16 93 ASP A CA 1
ATOM 784 C C . ASP A 1 93 ? 6.738 -16.212 4.994 1.00 36.16 93 ASP A C 1
ATOM 786 O O . ASP A 1 93 ? 6.786 -15.021 4.594 1.00 36.16 93 ASP A O 1
#

Foldseek 3Di:
DDFLDVVVLVVLLVVVVVVDAFADEAEDEDLVLVQVVLVPDPDDHDDSVVSVVSVVSCVVCVVVVVVSHPHYWYFYAHDPVDGGHTDPDDDDD

Nearest PDB structures (foldseek):
  4mde-assembly1_A  TM=7.701E-01  e=3.701E-02  Acetivibrio thermocellus ATCC 27405
  4gp6-assembly1_B-2  TM=8.102E-01  e=1.143E-01  Acetivibrio thermocellus ATCC 27405
  4gp7-assembly1_B-2  TM=7.718E-01  e=1.744E-01  Acetivibrio thermocellus ATCC 27405
  4jst-assembly1_B  TM=7.478E-01  e=3.065E-01  Acetivibrio thermocellus ATCC 27405
  2vli-assembly1_A-2  TM=5.802E-01  e=1.346E+00  Deinococcus radiodurans R1 = ATCC 13939 = DSM 20539

Sequence (93 aa):
MASARQENYEKLKELKGRGYRLCMFYIAVDPDEAIRRSADRSGRHTPVALIRERYHALELLLPKYRDLFDEFHAFDNNDQDRPYRRITSIRHD

Solvent-accessible surface area (backbone atoms only — not comparable to full-atom values): 5691 Å² total; per-residue (Å²): 134,87,68,75,42,72,70,56,52,52,51,50,51,53,43,42,74,72,70,48,86,44,76,45,79,46,74,46,61,53,62,67,62,52,46,52,55,29,69,73,44,96,64,90,63,68,58,65,70,60,49,50,54,44,50,55,46,34,67,72,43,45,64,58,49,58,72,70,33,82,37,76,46,44,20,41,44,70,46,81,94,58,57,60,42,73,56,90,68,87,79,88,127

pLDDT: mean 88.66, std 13.17, range [36.16, 98.12]